Protein AF-A0A2N3G5J4-F1 (afdb_monomer)

pLDDT: mean 80.04, std 21.06, range [38.22, 98.75]

Organism: NCBI:txid2013648

Structure (mmCIF, N/CA/C/O backbone):
data_AF-A0A2N3G5J4-F1
#
_entry.id   AF-A0A2N3G5J4-F1
#
loop_
_atom_site.group_PDB
_atom_site.id
_atom_site.type_symbol
_atom_site.label_atom_id
_atom_site.la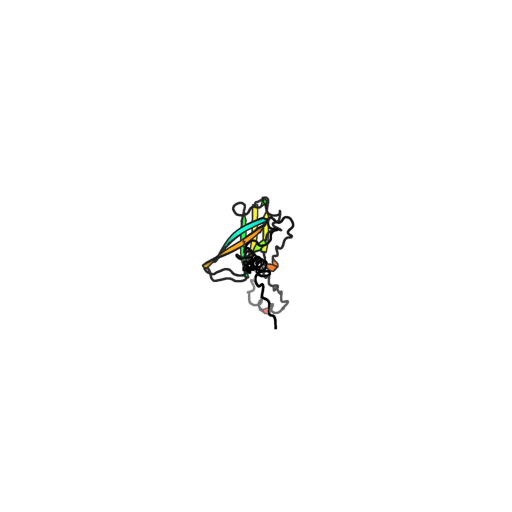bel_alt_id
_atom_site.label_comp_id
_atom_site.label_asym_id
_atom_site.label_entity_id
_atom_site.label_seq_id
_atom_site.pdbx_PDB_ins_code
_atom_site.Cartn_x
_atom_site.Cartn_y
_atom_site.Cartn_z
_atom_site.occupancy
_atom_site.B_iso_or_equiv
_atom_site.auth_seq_id
_atom_site.auth_comp_id
_atom_site.auth_asym_id
_atom_site.auth_atom_id
_atom_site.pdbx_PDB_model_num
ATOM 1 N N . MET A 1 1 ? -3.131 -102.556 -12.950 1.00 48.75 1 MET A N 1
ATOM 2 C CA . MET A 1 1 ? -2.485 -102.635 -11.622 1.00 48.75 1 MET A CA 1
ATOM 3 C C . MET A 1 1 ? -1.026 -102.236 -11.768 1.00 48.75 1 MET A C 1
ATOM 5 O O . MET A 1 1 ? -0.257 -103.066 -12.216 1.00 48.75 1 MET A O 1
ATOM 9 N N . TRP A 1 2 ? -0.678 -100.977 -11.470 1.00 38.22 2 TRP A N 1
ATOM 10 C CA . TRP A 1 2 ? 0.586 -100.568 -10.832 1.00 38.22 2 TRP A CA 1
ATOM 11 C C . TRP A 1 2 ? 0.570 -99.045 -10.615 1.00 38.22 2 TRP A C 1
ATOM 13 O O . TRP A 1 2 ? 0.597 -98.270 -11.566 1.00 38.22 2 TRP A O 1
ATOM 23 N N . THR A 1 3 ? 0.471 -98.613 -9.362 1.00 55.62 3 THR A N 1
ATOM 24 C CA . THR A 1 3 ? 0.508 -97.203 -8.952 1.00 55.62 3 THR A CA 1
ATOM 25 C C . THR A 1 3 ? 1.947 -96.849 -8.584 1.00 55.62 3 THR A C 1
ATOM 27 O O . THR A 1 3 ? 2.550 -97.556 -7.776 1.00 55.62 3 THR A O 1
ATOM 30 N N . LYS A 1 4 ? 2.500 -95.733 -9.081 1.00 52.25 4 LYS A N 1
ATOM 31 C CA . LYS A 1 4 ? 3.720 -95.162 -8.489 1.00 52.25 4 LYS A CA 1
ATOM 32 C C . LYS A 1 4 ? 3.685 -93.633 -8.390 1.00 52.25 4 LYS A C 1
ATOM 34 O O . LYS A 1 4 ? 3.999 -92.918 -9.328 1.00 52.25 4 LYS A O 1
ATOM 39 N N . ARG A 1 5 ? 3.344 -93.216 -7.166 1.00 56.41 5 ARG A N 1
ATOM 40 C CA . ARG A 1 5 ? 4.036 -92.247 -6.295 1.00 56.41 5 ARG A CA 1
ATOM 41 C C . ARG A 1 5 ? 4.199 -90.801 -6.785 1.00 56.41 5 ARG A C 1
ATOM 43 O O . ARG A 1 5 ? 5.081 -90.474 -7.568 1.00 56.41 5 ARG A O 1
ATOM 50 N N . ASN A 1 6 ? 3.420 -89.941 -6.128 1.00 48.16 6 ASN A N 1
ATOM 51 C CA . ASN A 1 6 ? 3.611 -88.503 -5.961 1.00 48.16 6 ASN A CA 1
ATOM 52 C C . ASN A 1 6 ? 5.068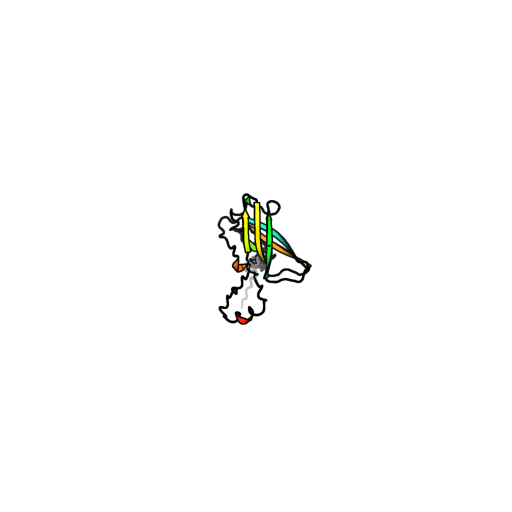 -88.128 -5.641 1.00 48.16 6 ASN A C 1
ATOM 54 O O . ASN A 1 6 ? 5.644 -88.641 -4.681 1.00 48.16 6 ASN A O 1
ATOM 58 N N . SER A 1 7 ? 5.586 -87.127 -6.354 1.00 58.19 7 SER A N 1
ATOM 59 C CA . SER A 1 7 ? 6.545 -86.172 -5.801 1.00 58.19 7 SER A CA 1
ATOM 60 C C . SER A 1 7 ? 5.887 -84.796 -5.821 1.00 58.19 7 SER A C 1
ATOM 62 O O . SER A 1 7 ? 5.998 -84.029 -6.776 1.00 58.19 7 SER A O 1
ATOM 64 N N . ALA A 1 8 ? 5.193 -84.495 -4.723 1.00 56.66 8 ALA A N 1
ATOM 65 C CA . ALA A 1 8 ? 5.101 -83.131 -4.226 1.00 56.66 8 ALA A CA 1
ATOM 66 C C . ALA A 1 8 ? 6.535 -82.588 -3.995 1.00 56.66 8 ALA A C 1
ATOM 68 O O . ALA A 1 8 ? 7.507 -83.335 -4.083 1.00 56.66 8 ALA A O 1
ATOM 69 N N . TYR A 1 9 ? 6.679 -81.299 -3.697 1.00 56.72 9 TYR A N 1
ATOM 70 C CA . TYR A 1 9 ? 7.924 -80.635 -3.253 1.00 56.72 9 TYR A CA 1
ATOM 71 C C . TYR A 1 9 ? 8.859 -80.016 -4.311 1.00 56.72 9 TYR A C 1
ATOM 73 O O . TYR A 1 9 ? 9.682 -79.191 -3.939 1.00 56.72 9 TYR A O 1
ATOM 81 N N . GLY A 1 10 ? 8.681 -80.248 -5.617 1.00 50.75 10 GLY A N 1
ATOM 82 C CA . GLY A 1 10 ? 9.467 -79.538 -6.652 1.00 50.75 10 GLY A CA 1
ATOM 83 C C . GLY A 1 10 ? 8.952 -78.141 -7.046 1.00 50.75 10 GLY A C 1
ATOM 84 O O . GLY A 1 10 ? 9.617 -77.424 -7.784 1.00 50.75 10 GLY A O 1
ATOM 85 N N . LYS A 1 11 ? 7.752 -77.749 -6.595 1.00 52.62 11 LYS A N 1
ATOM 86 C CA . LYS A 1 11 ? 7.074 -76.499 -7.008 1.00 52.62 11 LYS A CA 1
ATOM 87 C C . LYS A 1 11 ? 6.839 -75.508 -5.861 1.00 52.62 11 LYS A C 1
ATOM 89 O O . LYS A 1 11 ? 6.192 -74.488 -6.059 1.00 52.62 11 LYS A O 1
ATOM 94 N N . ALA A 1 12 ? 7.362 -75.802 -4.671 1.00 53.81 12 ALA A N 1
ATOM 95 C CA . ALA A 1 12 ? 7.065 -75.064 -3.442 1.00 53.81 12 ALA A CA 1
ATOM 96 C C . ALA A 1 12 ? 8.176 -74.094 -2.992 1.00 53.81 12 ALA A C 1
ATOM 98 O O . ALA A 1 12 ? 8.118 -73.617 -1.866 1.00 53.81 12 ALA A O 1
ATOM 99 N N . LEU A 1 13 ? 9.174 -73.788 -3.836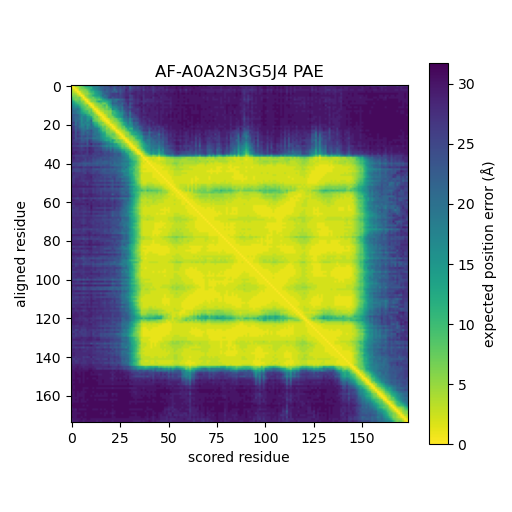 1.00 53.28 13 LEU A N 1
ATOM 100 C CA . LEU A 1 13 ? 10.311 -72.945 -3.427 1.00 53.28 13 LEU A CA 1
ATOM 101 C C . LEU A 1 13 ? 10.523 -71.645 -4.228 1.00 53.28 13 LEU A C 1
ATOM 103 O O . LEU A 1 13 ? 11.512 -70.964 -3.996 1.00 53.28 13 LEU A O 1
ATOM 107 N N . ILE A 1 14 ? 9.619 -71.267 -5.144 1.00 52.12 14 ILE A N 1
ATOM 108 C CA . ILE A 1 14 ? 9.735 -70.002 -5.917 1.00 52.12 14 ILE A CA 1
ATOM 109 C C . ILE A 1 14 ? 8.489 -69.097 -5.781 1.00 52.12 14 ILE A C 1
ATOM 111 O O . ILE A 1 14 ? 8.444 -68.002 -6.325 1.00 52.12 14 ILE A O 1
ATOM 115 N N . ILE A 1 15 ? 7.490 -69.470 -4.975 1.00 50.38 15 ILE A N 1
ATOM 116 C CA . ILE A 1 15 ? 6.294 -68.629 -4.737 1.00 50.38 15 ILE A CA 1
ATOM 117 C C . ILE A 1 15 ? 6.277 -68.124 -3.287 1.00 50.38 15 ILE A C 1
ATOM 119 O O . ILE A 1 15 ? 5.277 -68.200 -2.585 1.00 50.38 15 ILE A O 1
ATOM 123 N N . ALA A 1 16 ? 7.426 -67.642 -2.816 1.00 54.47 16 ALA A N 1
ATOM 124 C CA . ALA A 1 16 ? 7.559 -66.980 -1.515 1.00 54.47 16 ALA A CA 1
ATOM 125 C C . ALA A 1 16 ? 8.404 -65.693 -1.597 1.00 54.47 16 ALA A C 1
ATOM 127 O O . ALA A 1 16 ? 8.989 -65.270 -0.606 1.00 54.47 16 ALA A O 1
ATOM 128 N N . LEU A 1 17 ? 8.490 -65.065 -2.779 1.00 52.56 17 LEU A N 1
ATOM 129 C CA . LEU A 1 17 ? 9.233 -63.809 -2.967 1.00 52.56 17 LEU A CA 1
ATOM 130 C C . LEU A 1 17 ? 8.617 -62.898 -4.046 1.00 52.56 17 LEU A C 1
ATOM 132 O O . LEU A 1 17 ? 9.315 -62.199 -4.764 1.00 52.56 17 LEU A O 1
ATOM 136 N N . VAL A 1 18 ? 7.284 -62.889 -4.144 1.00 53.03 18 VAL A N 1
ATOM 137 C CA . VAL A 1 18 ? 6.517 -61.788 -4.770 1.00 53.03 18 VAL A CA 1
ATOM 138 C C . VAL A 1 18 ? 5.398 -61.340 -3.816 1.00 53.03 18 VAL A C 1
ATOM 140 O O . VAL A 1 18 ? 4.288 -61.007 -4.205 1.00 53.03 18 VAL A O 1
ATOM 143 N N . LEU A 1 19 ? 5.696 -61.380 -2.514 1.00 52.75 19 LEU A N 1
ATOM 144 C CA . LEU A 1 19 ? 4.937 -60.707 -1.452 1.00 52.75 19 LEU A CA 1
ATOM 145 C C . LEU A 1 19 ? 5.679 -59.447 -0.981 1.00 52.75 19 LEU A C 1
ATOM 147 O O . LEU A 1 19 ? 5.548 -59.021 0.159 1.00 52.75 19 LEU A O 1
ATOM 151 N N . SER A 1 20 ? 6.490 -58.868 -1.865 1.00 61.03 20 SER A N 1
ATOM 152 C CA . SER A 1 20 ? 7.227 -57.633 -1.643 1.00 61.03 20 SER A CA 1
ATOM 153 C C . SER A 1 20 ? 7.041 -56.769 -2.884 1.00 61.03 20 SER A C 1
ATOM 155 O O . SER A 1 20 ? 7.285 -57.252 -3.986 1.00 61.03 20 SER A O 1
ATOM 157 N N . LEU A 1 21 ? 6.597 -55.525 -2.680 1.00 55.59 21 LEU A N 1
ATOM 158 C CA . LEU A 1 21 ? 6.312 -54.481 -3.682 1.00 55.59 21 LEU A CA 1
ATOM 159 C C . LEU A 1 21 ? 4.896 -54.440 -4.284 1.00 55.59 21 LEU A C 1
ATOM 161 O O . LEU A 1 21 ? 4.747 -54.212 -5.476 1.00 55.59 21 LEU A O 1
ATOM 165 N N . CYS A 1 22 ? 3.843 -54.559 -3.473 1.00 49.06 22 CYS A N 1
ATOM 166 C CA . CYS A 1 22 ? 2.657 -53.708 -3.679 1.00 49.06 22 CYS A CA 1
ATOM 167 C C . CYS A 1 22 ? 1.768 -53.648 -2.432 1.00 49.06 22 CYS A C 1
ATOM 169 O O . CYS A 1 22 ? 0.552 -53.795 -2.490 1.00 49.06 22 CYS A O 1
ATOM 171 N N . TRP A 1 23 ? 2.370 -53.404 -1.272 1.00 49.41 23 TRP A N 1
ATOM 172 C CA . TRP A 1 23 ? 1.677 -52.604 -0.268 1.00 49.41 23 TRP A CA 1
ATOM 173 C C . TRP A 1 23 ? 2.077 -51.181 -0.613 1.00 49.41 23 TRP A C 1
ATOM 175 O O . TRP A 1 23 ? 2.929 -50.573 0.028 1.00 49.41 23 TRP A O 1
ATOM 185 N N . ILE A 1 24 ? 1.539 -50.688 -1.730 1.00 57.97 24 ILE A N 1
ATOM 186 C CA . ILE A 1 24 ? 1.412 -49.253 -1.899 1.00 57.97 24 ILE A CA 1
ATOM 187 C C . ILE A 1 24 ? 0.460 -48.881 -0.776 1.00 57.97 24 ILE A C 1
ATOM 189 O O . ILE A 1 24 ? -0.759 -48.984 -0.897 1.00 57.97 24 ILE A O 1
ATOM 193 N N . THR A 1 25 ? 1.037 -48.550 0.375 1.00 55.88 25 THR A N 1
ATOM 194 C CA . THR A 1 25 ? 0.402 -47.618 1.274 1.00 55.88 25 THR A CA 1
ATOM 195 C C . THR A 1 25 ? 0.021 -46.466 0.365 1.00 55.88 25 THR A C 1
ATOM 197 O O . THR A 1 25 ? 0.875 -45.794 -0.216 1.00 55.88 25 THR A O 1
ATOM 200 N N . ILE A 1 26 ? -1.279 -46.308 0.134 1.00 63.69 26 ILE A N 1
ATOM 201 C CA . ILE A 1 26 ? -1.798 -45.029 -0.307 1.00 63.69 26 ILE A CA 1
ATOM 202 C C . ILE A 1 26 ? -1.405 -44.117 0.845 1.00 63.69 26 ILE A C 1
ATOM 204 O O . ILE A 1 26 ? -2.073 -44.067 1.876 1.00 63.69 26 ILE A O 1
ATOM 208 N N . LEU A 1 27 ? -0.227 -43.502 0.719 1.00 59.78 27 LEU A N 1
ATOM 209 C CA . LEU A 1 27 ? 0.089 -42.304 1.456 1.00 59.78 27 LEU A CA 1
ATOM 210 C C . LEU A 1 27 ? -1.138 -41.430 1.223 1.00 59.78 27 LEU A C 1
ATOM 212 O O . LEU A 1 27 ? -1.475 -41.208 0.051 1.00 59.78 27 LEU A O 1
ATOM 216 N N . PRO A 1 28 ? -1.848 -40.974 2.270 1.00 61.38 28 PRO A N 1
ATOM 217 C CA . PRO A 1 28 ? -2.671 -39.809 2.061 1.00 61.38 28 PRO A CA 1
ATOM 218 C C . PRO A 1 28 ? -1.698 -38.808 1.452 1.00 61.38 28 PRO A C 1
ATOM 220 O O . PRO A 1 28 ? -0.661 -38.508 2.051 1.00 61.38 28 PRO A O 1
ATOM 223 N N . LEU A 1 29 ? -1.952 -38.423 0.197 1.00 62.16 29 LEU A N 1
ATOM 224 C CA . LEU A 1 29 ? -1.370 -37.219 -0.359 1.00 62.16 29 LEU A CA 1
ATOM 225 C C . LEU A 1 29 ? -1.679 -36.197 0.718 1.00 62.16 29 LEU A C 1
ATOM 227 O O . LEU A 1 29 ? -2.848 -35.867 0.916 1.00 62.16 29 LEU A O 1
ATOM 231 N N . GLY A 1 30 ? -0.664 -35.844 1.513 1.00 59.31 30 GLY A N 1
ATOM 232 C CA . GLY A 1 30 ? -0.808 -34.785 2.484 1.00 59.31 30 GLY A CA 1
ATOM 233 C C . GLY A 1 30 ? -1.434 -33.656 1.701 1.00 59.31 30 GLY A C 1
ATOM 234 O O . GLY A 1 30 ? -0.984 -33.376 0.584 1.00 59.31 30 GLY A O 1
ATOM 235 N N . GLU A 1 31 ? -2.535 -33.116 2.212 1.00 61.19 31 GLU A N 1
ATOM 236 C CA . GLU A 1 31 ? -3.097 -31.910 1.641 1.00 61.19 31 GLU A CA 1
ATOM 237 C C . GLU A 1 31 ? -1.906 -30.975 1.478 1.00 61.19 31 GLU A C 1
ATOM 239 O O . GLU A 1 31 ? -1.223 -30.652 2.457 1.00 61.19 31 GLU A O 1
ATOM 244 N N . VAL A 1 32 ? -1.560 -30.650 0.230 1.00 50.88 32 VAL A N 1
ATOM 245 C CA . VAL A 1 32 ? -0.627 -29.565 -0.008 1.00 50.88 32 VAL A CA 1
ATOM 246 C C . VAL A 1 32 ? -1.423 -28.377 0.478 1.00 50.88 32 VAL A C 1
ATOM 248 O O . VAL A 1 32 ? -2.247 -27.836 -0.255 1.00 50.88 32 VAL A O 1
ATOM 251 N N . SER A 1 33 ? -1.270 -28.060 1.763 1.00 56.97 33 SER A N 1
ATOM 252 C CA . SER A 1 33 ? -1.698 -26.798 2.313 1.00 56.97 33 SER A CA 1
ATOM 253 C C . SER A 1 33 ? -0.939 -25.796 1.469 1.00 56.97 33 SER A C 1
ATOM 255 O O . SER A 1 33 ? 0.273 -25.625 1.624 1.00 56.97 33 SER A O 1
ATOM 257 N N . ALA A 1 34 ? -1.623 -25.261 0.454 1.00 55.41 34 ALA A N 1
ATOM 258 C CA . ALA A 1 34 ? -1.170 -24.083 -0.242 1.00 55.41 34 ALA A CA 1
ATOM 259 C C . ALA A 1 34 ? -0.843 -23.122 0.887 1.00 55.41 34 ALA A C 1
ATOM 261 O O . ALA A 1 34 ? -1.728 -22.838 1.696 1.00 55.41 34 ALA A O 1
ATOM 262 N N . ALA A 1 35 ? 0.432 -22.754 1.027 1.00 53.03 35 ALA A N 1
ATOM 263 C CA . ALA A 1 35 ? 0.831 -21.860 2.096 1.00 53.03 35 ALA A CA 1
ATOM 264 C C . ALA A 1 35 ? -0.175 -20.696 2.092 1.00 53.03 35 ALA A C 1
ATOM 266 O O . ALA A 1 35 ? -0.334 -20.072 1.036 1.00 53.03 35 ALA A O 1
ATOM 267 N N . PRO A 1 36 ? -0.906 -20.423 3.191 1.00 66.50 36 PRO A N 1
ATOM 268 C CA . PRO A 1 36 ? -1.616 -19.163 3.304 1.00 66.50 36 PRO A CA 1
ATOM 269 C C . PRO A 1 36 ? -0.492 -18.153 3.469 1.00 66.50 36 PRO A C 1
ATOM 271 O O . PRO A 1 36 ? 0.110 -18.038 4.534 1.00 66.50 36 PRO A O 1
ATOM 274 N N . GLY A 1 37 ? -0.005 -17.659 2.347 1.00 75.56 37 GLY A N 1
ATOM 275 C CA . GLY A 1 37 ? 1.420 -17.429 2.310 1.00 75.56 37 GLY A CA 1
ATOM 276 C C . GLY A 1 37 ? 1.807 -16.807 1.011 1.00 75.56 37 GLY A C 1
ATOM 277 O O . GLY A 1 37 ? 2.437 -17.472 0.198 1.00 75.56 37 GLY A O 1
ATOM 278 N N . TRP A 1 38 ? 1.491 -15.523 0.886 1.00 89.06 38 TRP A N 1
ATOM 279 C CA . TRP A 1 38 ? 1.980 -14.610 -0.138 1.00 89.06 38 TRP A CA 1
ATOM 280 C C . TRP A 1 38 ? 1.076 -14.427 -1.361 1.00 89.06 38 TRP A C 1
ATOM 282 O O . TRP A 1 38 ? 0.804 -15.355 -2.115 1.00 89.06 38 TRP A O 1
ATOM 292 N N . TYR A 1 39 ? 0.713 -13.167 -1.620 1.00 92.31 39 TYR A N 1
ATOM 293 C CA . TYR A 1 39 ? -0.139 -12.761 -2.742 1.00 92.31 39 TYR A CA 1
ATOM 294 C C . TYR A 1 39 ? 0.372 -13.254 -4.102 1.00 92.31 39 TYR A C 1
ATOM 296 O O . TYR A 1 39 ? -0.383 -13.802 -4.904 1.00 92.31 39 TYR A O 1
ATOM 304 N N . ASN A 1 40 ? 1.653 -13.011 -4.395 1.00 93.50 40 ASN A N 1
ATOM 305 C CA . ASN A 1 40 ? 2.250 -13.347 -5.682 1.00 93.50 40 ASN A CA 1
ATOM 306 C C . ASN A 1 40 ? 3.787 -13.310 -5.621 1.00 93.50 40 ASN A C 1
ATOM 308 O O . ASN A 1 40 ? 4.362 -12.353 -5.102 1.00 93.50 40 ASN A O 1
ATOM 312 N N . ALA A 1 41 ? 4.457 -14.313 -6.196 1.00 94.06 41 ALA A N 1
ATOM 313 C CA . ALA A 1 41 ? 5.914 -14.476 -6.125 1.00 94.06 41 ALA A CA 1
ATOM 314 C C . ALA A 1 41 ? 6.737 -13.327 -6.749 1.00 94.06 41 ALA A C 1
ATOM 316 O O . ALA A 1 41 ? 7.907 -13.163 -6.409 1.00 94.06 41 ALA A O 1
ATOM 317 N N . TYR A 1 42 ? 6.157 -12.518 -7.643 1.00 95.88 42 TYR A N 1
ATOM 318 C CA . TYR A 1 42 ? 6.842 -11.352 -8.215 1.00 95.88 42 TYR A CA 1
ATOM 319 C C . TYR A 1 42 ? 6.963 -10.181 -7.232 1.00 95.88 42 TYR A C 1
ATOM 321 O O . TYR A 1 42 ? 7.811 -9.308 -7.414 1.00 95.88 42 TYR A O 1
ATOM 329 N N . TRP A 1 43 ? 6.134 -10.148 -6.187 1.00 97.50 43 TRP A N 1
ATOM 330 C CA . TRP A 1 43 ? 6.279 -9.201 -5.090 1.00 97.50 43 TRP A CA 1
ATOM 331 C C . TRP A 1 43 ? 7.273 -9.754 -4.085 1.00 97.50 43 TRP A C 1
ATOM 333 O O . TRP A 1 43 ? 7.099 -10.857 -3.587 1.00 97.50 43 TRP A O 1
ATOM 343 N N . ARG A 1 44 ? 8.333 -9.001 -3.798 1.00 97.44 44 ARG A N 1
ATOM 344 C CA . ARG A 1 44 ? 9.474 -9.489 -3.006 1.00 97.44 44 ARG A CA 1
ATOM 345 C C . ARG A 1 44 ? 9.374 -9.131 -1.531 1.00 97.44 44 ARG A C 1
ATOM 347 O O . ARG A 1 44 ? 10.066 -9.723 -0.708 1.00 97.44 44 ARG A O 1
ATOM 354 N N . TYR A 1 45 ? 8.526 -8.162 -1.205 1.00 97.88 45 TYR A N 1
ATOM 355 C CA . TYR A 1 45 ? 8.365 -7.646 0.141 1.00 97.88 45 TYR A CA 1
ATOM 356 C C . TYR A 1 45 ? 6.889 -7.478 0.472 1.00 97.88 45 TYR A C 1
ATOM 358 O O . TYR A 1 45 ? 6.068 -7.175 -0.396 1.00 97.88 45 TYR A O 1
ATOM 366 N N . ARG A 1 46 ? 6.575 -7.632 1.758 1.00 97.00 46 ARG A N 1
ATOM 367 C CA . ARG A 1 46 ? 5.276 -7.288 2.317 1.00 97.00 46 ARG A CA 1
ATOM 368 C C . ARG A 1 46 ? 5.436 -6.648 3.680 1.00 97.00 46 ARG A C 1
ATOM 370 O O . ARG A 1 46 ? 6.425 -6.889 4.373 1.00 97.00 46 ARG A O 1
ATOM 377 N N . ARG A 1 47 ? 4.419 -5.910 4.097 1.00 96.62 47 ARG A N 1
ATOM 378 C CA . ARG A 1 47 ? 4.319 -5.370 5.446 1.00 96.62 47 ARG A CA 1
ATOM 379 C C . ARG A 1 47 ? 2.884 -5.432 5.941 1.00 96.62 47 ARG A C 1
ATOM 381 O O . ARG A 1 47 ? 1.970 -5.117 5.185 1.00 96.62 47 ARG A O 1
ATOM 388 N N . ALA A 1 48 ? 2.706 -5.832 7.197 1.00 97.12 48 ALA A N 1
ATOM 389 C CA . ALA A 1 48 ? 1.416 -5.761 7.870 1.00 97.12 48 ALA A CA 1
ATOM 390 C C . ALA A 1 48 ? 1.074 -4.303 8.209 1.00 97.12 48 ALA A C 1
ATOM 392 O O . ALA A 1 48 ? 1.935 -3.542 8.654 1.00 97.12 48 ALA A O 1
ATOM 393 N N . ILE A 1 49 ? -0.186 -3.934 8.020 1.00 97.31 49 ILE A N 1
ATOM 394 C CA . ILE A 1 49 ? -0.770 -2.664 8.441 1.00 97.31 49 ILE A CA 1
ATOM 395 C C . ILE A 1 49 ? -1.955 -3.012 9.333 1.00 97.31 49 ILE A C 1
ATOM 397 O O . ILE A 1 49 ? -2.827 -3.788 8.938 1.00 97.31 49 ILE A O 1
ATOM 401 N N . ILE A 1 50 ? -1.956 -2.454 10.538 1.00 96.25 50 ILE A N 1
ATOM 402 C CA . ILE A 1 50 ? -3.001 -2.671 11.532 1.00 96.25 50 ILE A CA 1
ATOM 403 C C . ILE A 1 50 ? -3.981 -1.506 11.454 1.00 96.25 50 ILE A C 1
ATOM 405 O O . ILE A 1 50 ? -3.583 -0.348 11.577 1.00 96.25 50 ILE A O 1
ATOM 409 N N . LEU A 1 51 ? -5.247 -1.821 11.201 1.00 94.50 51 LEU A N 1
ATOM 410 C CA . LEU A 1 51 ? -6.335 -0.858 11.111 1.00 94.50 51 LEU A CA 1
ATOM 411 C C . LEU A 1 51 ? -7.241 -1.018 12.327 1.00 94.50 51 LEU A C 1
ATOM 413 O O . LEU A 1 51 ? -7.912 -2.038 12.460 1.00 94.50 51 LEU A O 1
ATOM 417 N N . SER A 1 52 ? -7.290 -0.009 13.187 1.00 92.25 52 SER A N 1
ATOM 418 C CA . SER A 1 52 ? -8.162 -0.021 14.361 1.00 92.25 52 SER A CA 1
ATOM 419 C C . SER A 1 52 ? -9.501 0.645 14.053 1.00 92.25 52 SER A C 1
ATOM 421 O O . SER A 1 52 ? -9.552 1.709 13.433 1.00 92.2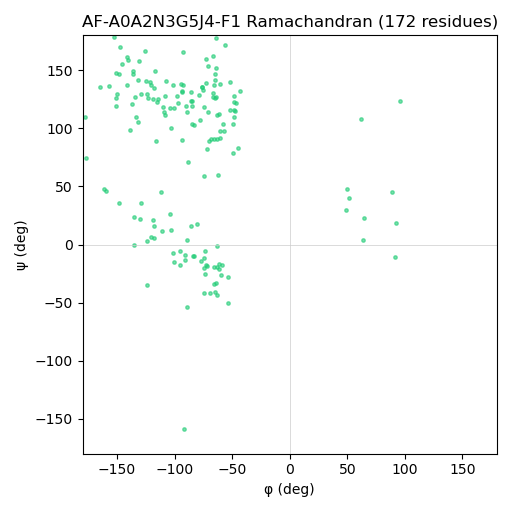5 52 SER A O 1
ATOM 423 N N . ASN A 1 53 ? -10.591 0.041 14.523 1.00 91.06 53 ASN A N 1
ATOM 424 C CA . ASN A 1 53 ? -11.934 0.611 14.464 1.00 91.06 53 ASN A CA 1
ATOM 425 C C . ASN A 1 53 ? -12.603 0.456 15.833 1.00 91.06 53 ASN A C 1
ATOM 427 O O . ASN A 1 53 ? -12.943 -0.651 16.238 1.00 91.06 53 ASN A O 1
ATOM 431 N N . SER A 1 54 ? -12.789 1.560 16.556 1.00 89.31 54 SER A N 1
ATOM 432 C CA . SER A 1 54 ? -13.441 1.563 17.873 1.00 89.31 54 SER A CA 1
ATOM 433 C C . SER A 1 54 ? -14.972 1.606 17.797 1.00 89.31 54 SER A C 1
ATOM 435 O O . SER A 1 54 ? -15.630 1.420 18.819 1.00 89.31 54 SER A O 1
ATOM 437 N N . GLY A 1 55 ? -15.538 1.843 16.610 1.00 89.38 55 GLY A N 1
ATOM 438 C CA . GLY A 1 55 ? -16.977 1.926 16.380 1.0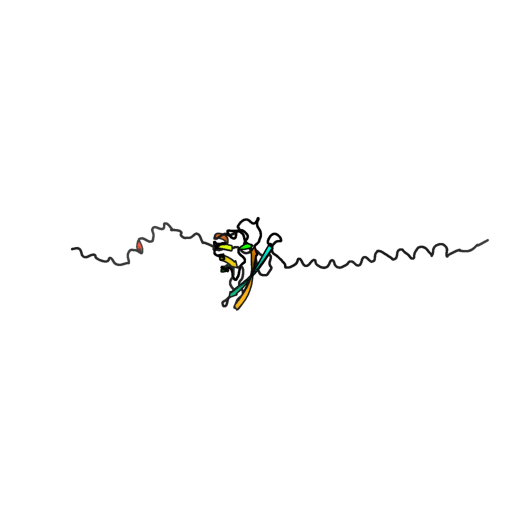0 89.38 55 GLY A CA 1
ATOM 439 C C . GLY A 1 55 ? -17.618 0.595 15.980 1.00 89.38 55 GLY A C 1
ATOM 440 O O . GLY A 1 55 ? -17.084 -0.490 16.215 1.00 89.38 55 GLY A O 1
ATOM 441 N N . ALA A 1 56 ? -18.791 0.695 15.350 1.00 91.31 56 ALA A N 1
ATOM 442 C CA . ALA A 1 56 ? -19.482 -0.444 14.754 1.00 91.31 56 ALA A CA 1
ATOM 443 C C . ALA A 1 56 ? -18.698 -1.014 13.561 1.00 91.31 56 ALA A C 1
ATOM 445 O O . ALA A 1 56 ? -17.841 -0.345 12.985 1.00 91.31 56 ALA A O 1
ATOM 446 N N . ALA A 1 57 ? -19.011 -2.249 13.172 1.00 92.50 57 ALA A N 1
ATOM 447 C CA . ALA A 1 57 ? -18.403 -2.868 12.001 1.00 92.50 57 ALA A CA 1
ATOM 448 C C . ALA A 1 57 ? -18.728 -2.054 10.738 1.00 92.50 57 ALA A C 1
ATOM 450 O O . ALA A 1 57 ? -19.863 -1.610 10.555 1.00 92.50 57 ALA A O 1
ATOM 451 N N . LEU A 1 58 ? -17.736 -1.881 9.866 1.00 93.19 58 LEU A N 1
ATOM 452 C CA . LEU A 1 58 ? -17.872 -1.130 8.618 1.00 93.19 58 LEU A CA 1
ATOM 453 C C . LEU A 1 58 ? -17.633 -2.048 7.422 1.00 93.19 58 LEU A C 1
ATOM 455 O O . LEU A 1 58 ? -16.838 -2.988 7.485 1.00 93.19 58 LEU A O 1
ATOM 459 N N . SER A 1 59 ? -18.300 -1.752 6.311 1.00 94.69 59 SER A N 1
ATOM 460 C CA . SER A 1 59 ? -18.162 -2.479 5.049 1.00 94.69 59 SER A CA 1
ATOM 461 C C . SER A 1 59 ? -17.806 -1.530 3.914 1.00 94.69 59 SER A C 1
ATOM 463 O O . SER A 1 59 ? -18.388 -0.450 3.827 1.00 94.69 59 SER A O 1
ATOM 465 N N . ASN A 1 60 ? -16.915 -1.956 3.014 1.00 93.81 60 ASN A N 1
ATOM 466 C CA . ASN A 1 60 ? -16.472 -1.178 1.847 1.00 93.81 60 ASN A CA 1
ATOM 467 C C . ASN A 1 60 ? -15.995 0.245 2.190 1.00 93.81 60 ASN A C 1
ATOM 469 O O . ASN A 1 60 ? -16.282 1.194 1.461 1.00 93.81 60 ASN A O 1
ATOM 473 N N . TYR A 1 61 ? -15.271 0.375 3.299 1.00 94.38 61 TYR A N 1
ATOM 474 C CA . TYR A 1 61 ? -14.879 1.657 3.875 1.00 94.38 61 TYR A CA 1
ATOM 475 C C . TYR A 1 61 ? -13.490 2.091 3.399 1.00 94.38 61 TYR A C 1
ATOM 477 O O . TYR A 1 61 ? -12.572 1.272 3.312 1.00 94.38 61 TYR A O 1
ATOM 485 N N . GLN A 1 62 ? -13.323 3.376 3.084 1.00 95.56 62 GLN A N 1
ATOM 486 C CA . GLN A 1 62 ? -12.053 3.940 2.631 1.00 95.56 62 GLN A CA 1
ATOM 487 C C . GLN A 1 62 ? -11.185 4.314 3.833 1.00 95.56 62 GLN A C 1
ATOM 489 O O . GLN A 1 62 ? -11.544 5.172 4.635 1.00 95.56 62 GLN A O 1
ATOM 494 N N . MET A 1 63 ? -10.014 3.691 3.935 1.00 96.56 63 MET A N 1
ATOM 495 C CA . MET A 1 63 ? -9.029 3.963 4.978 1.00 96.56 63 MET A CA 1
ATOM 496 C C . MET A 1 63 ? -7.833 4.697 4.386 1.00 96.56 63 MET A C 1
ATOM 498 O O . MET A 1 63 ? -7.231 4.229 3.417 1.00 96.56 63 MET A O 1
ATOM 502 N N . LYS A 1 64 ? -7.470 5.832 4.987 1.00 97.69 64 LYS A N 1
ATOM 503 C CA . LYS A 1 64 ? -6.228 6.540 4.673 1.00 97.69 64 LYS A CA 1
ATOM 504 C C . LYS A 1 64 ? -5.058 5.856 5.377 1.00 97.69 64 LYS A C 1
ATOM 506 O O . LYS A 1 64 ? -5.091 5.638 6.584 1.00 97.69 64 LYS A O 1
ATOM 511 N N . ILE A 1 65 ? -4.022 5.542 4.612 1.00 98.31 65 ILE A N 1
ATOM 512 C CA . ILE A 1 65 ? -2.784 4.918 5.069 1.00 98.31 65 ILE A CA 1
ATOM 513 C C . ILE A 1 65 ? -1.636 5.876 4.772 1.00 98.31 65 ILE A C 1
ATOM 515 O O . ILE A 1 65 ? -1.431 6.287 3.627 1.00 98.31 65 ILE A O 1
ATOM 519 N N . GLU A 1 66 ? -0.872 6.206 5.808 1.00 98.38 66 GLU A N 1
ATOM 520 C CA . GLU A 1 66 ? 0.314 7.051 5.700 1.00 98.38 66 GLU A CA 1
ATOM 521 C C . GLU A 1 66 ? 1.575 6.192 5.794 1.00 98.38 66 GLU A C 1
ATOM 523 O O . GLU A 1 66 ? 1.841 5.532 6.804 1.00 98.38 66 GLU A O 1
ATOM 528 N N . LEU A 1 67 ? 2.353 6.194 4.714 1.00 98.44 67 LEU A N 1
ATOM 529 C CA . LEU A 1 67 ? 3.635 5.511 4.640 1.00 98.44 67 LEU A CA 1
ATOM 530 C C . LEU A 1 67 ? 4.765 6.525 4.811 1.00 98.44 67 LEU A C 1
ATOM 532 O O . LEU A 1 67 ? 4.729 7.608 4.228 1.00 98.44 67 LEU A O 1
ATOM 536 N N . ASN A 1 68 ? 5.776 6.170 5.597 1.00 98.50 68 ASN A N 1
ATOM 537 C CA . ASN A 1 68 ? 6.972 6.970 5.832 1.00 98.50 68 ASN A CA 1
ATOM 538 C C . ASN A 1 68 ? 8.207 6.081 6.052 1.00 98.50 68 ASN A C 1
ATOM 540 O O . ASN A 1 68 ? 8.074 4.870 6.216 1.00 98.50 68 ASN A O 1
ATOM 544 N N . ALA A 1 69 ? 9.408 6.662 6.074 1.00 97.69 69 ALA A N 1
ATOM 545 C CA . ALA A 1 69 ? 10.666 5.918 6.231 1.00 97.69 69 ALA A CA 1
ATOM 546 C C . ALA A 1 69 ? 10.717 4.987 7.465 1.00 97.69 69 ALA A C 1
ATOM 548 O O . ALA A 1 69 ? 11.406 3.970 7.445 1.00 97.69 69 ALA A O 1
ATOM 549 N N . GLY A 1 70 ? 9.983 5.302 8.540 1.00 97.75 70 GLY A N 1
ATOM 550 C CA . GLY A 1 70 ? 9.911 4.453 9.735 1.00 97.75 70 GLY A CA 1
ATOM 551 C C . GLY A 1 70 ? 9.011 3.228 9.564 1.00 97.75 70 GLY A C 1
ATOM 552 O O . GLY A 1 70 ? 9.035 2.310 10.385 1.00 97.75 70 GLY A O 1
ATOM 553 N N . ASN A 1 71 ? 8.189 3.209 8.515 1.00 96.88 71 ASN A N 1
ATOM 554 C CA . ASN A 1 71 ? 7.132 2.230 8.341 1.00 96.88 71 ASN A CA 1
ATOM 555 C C . ASN A 1 71 ? 7.054 1.647 6.909 1.00 96.88 71 ASN A C 1
ATOM 557 O O . ASN A 1 71 ? 6.229 0.787 6.624 1.00 96.88 71 ASN A O 1
ATOM 561 N N . PHE A 1 72 ? 7.901 2.069 5.985 1.00 98.38 72 PHE A N 1
ATOM 562 C CA . PHE A 1 72 ? 7.901 1.560 4.623 1.00 98.38 72 PHE A CA 1
ATOM 563 C C . PHE A 1 72 ? 9.271 1.780 3.991 1.00 98.38 72 PHE A C 1
ATOM 565 O O . PHE A 1 72 ? 9.869 2.843 4.135 1.00 98.38 72 PHE A O 1
ATOM 572 N N . ASP A 1 73 ? 9.770 0.767 3.286 1.00 98.06 73 ASP A N 1
ATOM 573 C CA . ASP A 1 73 ? 11.071 0.839 2.625 1.00 98.06 73 ASP A CA 1
ATOM 574 C C . ASP A 1 73 ? 10.902 1.296 1.172 1.00 98.06 73 ASP A C 1
ATOM 576 O O . ASP A 1 73 ? 10.730 0.492 0.252 1.00 98.06 73 ASP A O 1
ATOM 580 N N . PHE A 1 74 ? 10.958 2.613 0.977 1.00 98.31 74 PHE A N 1
ATOM 581 C CA . PHE A 1 74 ? 10.813 3.261 -0.328 1.00 98.31 74 PHE A CA 1
ATOM 582 C C . PHE A 1 74 ? 11.917 2.882 -1.323 1.00 98.31 74 PHE A C 1
ATOM 584 O O . PHE A 1 74 ? 11.708 3.024 -2.524 1.00 98.31 74 PHE A O 1
ATOM 591 N N . SER A 1 75 ? 13.067 2.371 -0.863 1.00 98.00 75 SER A N 1
ATOM 592 C CA . SER A 1 75 ? 14.159 1.939 -1.752 1.00 98.00 75 SER A CA 1
ATOM 593 C C . SER A 1 75 ? 13.840 0.649 -2.513 1.00 98.00 75 SER A C 1
ATOM 595 O O . SER A 1 75 ? 14.468 0.341 -3.525 1.00 98.00 75 SER A O 1
ATOM 597 N N . LYS A 1 76 ? 12.853 -0.108 -2.024 1.00 98.12 76 LYS A N 1
ATOM 598 C CA . LYS A 1 76 ? 12.422 -1.394 -2.580 1.00 98.12 76 LYS A CA 1
ATOM 599 C C . LYS A 1 76 ? 11.163 -1.292 -3.430 1.00 98.12 76 LYS A C 1
ATOM 601 O O . LYS A 1 76 ? 10.846 -2.249 -4.127 1.00 98.12 76 LYS A O 1
ATOM 606 N N . ALA A 1 77 ? 10.432 -0.188 -3.344 1.00 98.00 77 ALA A N 1
ATOM 607 C CA . ALA A 1 77 ? 9.255 0.070 -4.163 1.00 98.00 77 ALA A CA 1
ATOM 608 C C . ALA A 1 77 ? 9.637 0.856 -5.422 1.00 98.00 77 ALA A C 1
ATOM 610 O O . ALA A 1 77 ? 10.730 1.413 -5.524 1.00 98.00 77 ALA A O 1
ATOM 611 N N . ARG A 1 78 ? 8.741 0.907 -6.406 1.00 97.75 78 ARG A N 1
ATOM 612 C CA . ARG A 1 78 ? 8.967 1.707 -7.613 1.00 97.75 78 ARG A CA 1
ATOM 613 C C . ARG A 1 78 ? 8.831 3.210 -7.329 1.00 97.75 78 ARG A C 1
ATOM 615 O O . ARG A 1 78 ? 8.162 3.630 -6.385 1.00 97.75 78 ARG A O 1
ATOM 622 N N . THR A 1 79 ? 9.406 4.028 -8.214 1.00 95.69 79 THR A N 1
ATOM 623 C CA . THR A 1 79 ? 9.540 5.494 -8.073 1.00 95.69 79 THR A CA 1
ATOM 624 C C . THR A 1 79 ? 8.244 6.277 -7.928 1.00 95.69 79 THR A C 1
ATOM 626 O O . THR A 1 79 ? 8.278 7.407 -7.444 1.00 95.69 79 THR A O 1
ATOM 629 N N . SER A 1 80 ? 7.103 5.691 -8.284 1.00 95.88 80 SER A N 1
ATOM 630 C CA . SER A 1 80 ? 5.780 6.288 -8.063 1.00 95.88 80 SER A CA 1
ATOM 631 C C . SER A 1 80 ? 4.810 5.309 -7.393 1.00 95.88 80 SER A C 1
ATOM 633 O O . SER A 1 80 ? 3.601 5.442 -7.556 1.00 95.88 80 SER A O 1
ATOM 635 N N . GLY A 1 81 ? 5.326 4.283 -6.706 1.00 97.12 81 GLY A N 1
ATOM 636 C CA . GLY A 1 81 ? 4.513 3.270 -6.030 1.00 97.12 81 GLY A CA 1
ATOM 637 C C . GLY A 1 81 ? 3.664 2.407 -6.973 1.00 97.12 81 GLY A C 1
ATOM 638 O O . GLY A 1 81 ? 2.656 1.847 -6.552 1.00 97.12 81 GLY A O 1
ATOM 639 N N . GLN A 1 82 ? 4.031 2.280 -8.256 1.00 98.38 82 GLN A N 1
ATOM 640 C CA . GLN A 1 82 ? 3.240 1.526 -9.245 1.00 98.38 82 GLN A CA 1
ATOM 641 C C . GLN A 1 82 ? 3.055 0.046 -8.859 1.00 98.38 82 GLN A C 1
ATOM 643 O O . GLN A 1 82 ? 2.090 -0.614 -9.249 1.00 98.38 82 GLN A O 1
ATOM 648 N N . ASP A 1 83 ? 3.993 -0.486 -8.087 1.00 98.50 83 ASP A N 1
ATOM 649 C CA . ASP A 1 83 ? 4.001 -1.861 -7.627 1.00 98.50 83 ASP A CA 1
ATOM 650 C C . ASP A 1 83 ? 3.275 -2.072 -6.297 1.00 98.50 83 ASP A C 1
ATOM 652 O O . ASP A 1 83 ? 3.255 -3.197 -5.817 1.00 98.50 83 ASP A O 1
ATOM 656 N N . LEU A 1 84 ? 2.640 -1.063 -5.698 1.00 98.62 84 LEU A N 1
ATOM 657 C CA . LEU A 1 84 ? 1.893 -1.271 -4.457 1.00 98.62 84 LEU A CA 1
ATOM 658 C C . LEU A 1 84 ? 0.668 -2.167 -4.691 1.00 98.62 84 LEU A C 1
ATOM 660 O O . LEU A 1 84 ? -0.134 -1.941 -5.602 1.00 98.62 84 LEU A O 1
ATOM 664 N N . ARG A 1 85 ? 0.507 -3.200 -3.860 1.00 98.44 85 ARG A N 1
ATOM 665 C CA . ARG A 1 85 ? -0.702 -4.037 -3.796 1.00 98.44 85 ARG A CA 1
ATOM 666 C C . ARG A 1 85 ? -1.147 -4.198 -2.358 1.00 98.44 85 ARG A C 1
ATOM 668 O O . ARG A 1 85 ? -0.314 -4.355 -1.476 1.00 98.44 85 ARG A O 1
ATOM 675 N N . PHE A 1 86 ? -2.454 -4.188 -2.134 1.00 98.44 86 PHE A N 1
ATOM 676 C CA . PHE A 1 86 ? -3.034 -4.349 -0.807 1.00 98.44 86 PHE A CA 1
ATOM 677 C C . PHE A 1 86 ? -3.881 -5.610 -0.774 1.00 98.44 86 PHE A C 1
ATOM 679 O O . PHE A 1 86 ? -4.660 -5.842 -1.696 1.00 98.44 86 PHE A O 1
ATOM 686 N N . THR A 1 87 ? -3.734 -6.407 0.280 1.00 97.88 87 THR A N 1
ATOM 687 C CA . THR A 1 87 ? -4.536 -7.621 0.491 1.00 97.88 87 THR A CA 1
ATOM 688 C C . THR A 1 87 ? -5.108 -7.678 1.897 1.00 97.88 87 THR A C 1
ATOM 690 O O . THR A 1 87 ? -4.585 -7.025 2.805 1.00 97.88 87 THR A O 1
ATOM 693 N N . LYS A 1 88 ? -6.181 -8.452 2.077 1.00 96.12 88 LYS A N 1
ATOM 694 C CA . LYS A 1 88 ? -6.690 -8.817 3.405 1.00 96.12 88 LYS A CA 1
ATOM 695 C C . LYS A 1 88 ? -5.670 -9.670 4.175 1.00 96.12 88 LYS A C 1
ATOM 697 O O . LYS A 1 88 ? -4.618 -10.040 3.657 1.00 96.12 88 LYS A O 1
ATOM 702 N N . SER A 1 89 ? -6.011 -10.025 5.411 1.00 94.81 89 SER A N 1
ATOM 703 C CA . SER A 1 89 ? -5.241 -10.960 6.240 1.00 94.81 89 SER A CA 1
ATOM 704 C C . SER A 1 89 ? -5.112 -12.370 5.650 1.00 94.81 89 SER A C 1
ATOM 706 O O . SER A 1 89 ? -4.237 -13.109 6.080 1.00 94.81 89 SER A O 1
ATOM 708 N N . ASP A 1 90 ? -5.943 -12.731 4.666 1.00 93.00 90 ASP A N 1
ATOM 709 C CA . ASP A 1 90 ? -5.819 -13.980 3.901 1.00 93.00 90 ASP A CA 1
ATOM 710 C C . ASP A 1 90 ? -4.656 -13.970 2.894 1.00 93.00 90 ASP A C 1
ATOM 712 O O . ASP A 1 90 ? -4.381 -14.989 2.268 1.00 93.00 90 ASP A O 1
ATOM 716 N N . GLU A 1 91 ? -3.979 -12.826 2.739 1.00 93.81 91 GLU A N 1
ATOM 717 C CA . GLU A 1 91 ? -2.810 -12.622 1.886 1.00 93.81 91 GLU A CA 1
ATOM 718 C C . GLU A 1 91 ? -3.053 -12.800 0.381 1.00 93.81 91 GLU A C 1
ATOM 720 O O . GLU A 1 91 ? -2.112 -12.669 -0.400 1.00 93.81 91 GLU A O 1
ATOM 725 N N . VAL A 1 92 ? -4.295 -13.042 -0.041 1.00 92.12 92 VAL A N 1
ATOM 726 C CA . VAL A 1 92 ? -4.661 -13.347 -1.434 1.00 92.12 92 VAL A CA 1
ATOM 727 C C . VAL A 1 92 ? -5.718 -12.392 -1.977 1.00 92.12 92 VAL A C 1
ATOM 729 O O . VAL A 1 92 ? -5.667 -12.010 -3.147 1.00 92.12 92 VAL A O 1
ATOM 732 N N . THR A 1 93 ? -6.657 -11.949 -1.139 1.00 94.69 93 THR A N 1
ATOM 733 C CA . THR A 1 93 ? -7.769 -11.102 -1.568 1.00 94.69 93 THR A CA 1
ATOM 734 C C . THR A 1 93 ? -7.299 -9.667 -1.738 1.00 94.69 93 THR A C 1
ATOM 736 O O . THR A 1 93 ? -7.083 -8.958 -0.754 1.00 94.69 93 THR A O 1
ATOM 739 N N . LEU A 1 94 ? -7.187 -9.226 -2.991 1.00 97.12 94 LEU A N 1
ATOM 740 C CA . LEU A 1 94 ? -6.825 -7.858 -3.348 1.00 97.12 94 LEU A CA 1
ATOM 741 C C . LEU A 1 94 ? -7.870 -6.827 -2.915 1.00 97.12 94 LEU A C 1
ATOM 743 O O . LEU A 1 94 ? -9.076 -7.065 -2.963 1.00 97.12 94 LEU A O 1
ATOM 747 N N . MET A 1 95 ? -7.381 -5.639 -2.574 1.00 98.00 95 MET A N 1
ATOM 748 C CA . MET A 1 95 ? -8.188 -4.461 -2.276 1.00 98.00 95 MET A CA 1
ATOM 749 C C . MET A 1 95 ? -7.821 -3.309 -3.210 1.00 98.00 95 MET A C 1
ATOM 751 O O . MET A 1 95 ? -6.646 -3.072 -3.511 1.00 98.00 95 MET A O 1
ATOM 755 N N . SER A 1 96 ? -8.841 -2.578 -3.657 1.00 98.31 96 SER A N 1
ATOM 756 C CA . SER A 1 96 ? -8.663 -1.361 -4.448 1.00 98.31 96 SER A CA 1
ATOM 757 C C . SER A 1 96 ? -7.963 -0.289 -3.620 1.00 98.31 96 SER A C 1
ATOM 759 O O . SER A 1 96 ? -8.233 -0.134 -2.426 1.00 98.31 96 SER A O 1
ATOM 761 N N . HIS A 1 97 ? -7.078 0.465 -4.266 1.00 98.62 97 HIS A N 1
ATOM 762 C CA . HIS A 1 97 ? -6.349 1.552 -3.632 1.00 98.62 97 HIS A CA 1
ATOM 763 C C . HIS A 1 97 ? -6.186 2.743 -4.576 1.00 98.62 97 HIS A C 1
ATOM 765 O O . HIS A 1 97 ? -6.290 2.605 -5.794 1.00 98.62 97 HIS A O 1
ATOM 771 N N . PHE A 1 98 ? -5.899 3.899 -3.994 1.00 98.50 98 PHE A N 1
ATOM 772 C CA . PHE A 1 98 ? -5.621 5.146 -4.680 1.00 98.50 98 PHE A CA 1
ATOM 773 C C . PHE A 1 98 ? -4.429 5.819 -4.007 1.00 98.50 98 PHE A C 1
ATOM 775 O O . PHE A 1 98 ? -4.452 6.092 -2.811 1.00 98.50 98 PHE A O 1
ATOM 782 N N . ILE A 1 99 ? -3.376 6.059 -4.775 1.00 98.50 99 ILE A N 1
ATOM 783 C CA . ILE A 1 99 ? -2.197 6.799 -4.339 1.00 98.50 99 ILE A CA 1
ATOM 784 C C . ILE A 1 99 ? -2.516 8.288 -4.497 1.00 98.50 99 ILE A C 1
ATOM 786 O O . ILE A 1 99 ? -2.503 8.807 -5.609 1.00 98.50 99 ILE A O 1
ATOM 790 N N . GLU A 1 100 ? -2.814 8.955 -3.384 1.00 98.31 100 GLU A N 1
ATOM 791 C CA . GLU A 1 100 ? -3.057 10.403 -3.343 1.00 98.31 100 GLU A CA 1
ATOM 792 C C . GLU A 1 100 ? -1.745 11.179 -3.476 1.00 98.31 100 GLU A C 1
ATOM 794 O O . GLU A 1 100 ? -1.668 12.166 -4.204 1.00 98.31 100 GLU A O 1
ATOM 799 N N . SER A 1 101 ? -0.690 10.716 -2.801 1.00 98.44 101 SER A N 1
ATOM 800 C CA . SER A 1 101 ? 0.650 11.289 -2.917 1.00 98.44 101 SER A CA 1
ATOM 801 C C . SER A 1 101 ? 1.727 10.223 -2.722 1.00 98.44 101 SER A C 1
ATOM 803 O O . SER A 1 101 ? 1.549 9.276 -1.954 1.00 98.44 101 SER A O 1
ATOM 805 N N . TYR A 1 102 ? 2.854 10.362 -3.424 1.00 98.50 102 TYR A N 1
ATOM 806 C CA . TYR A 1 102 ?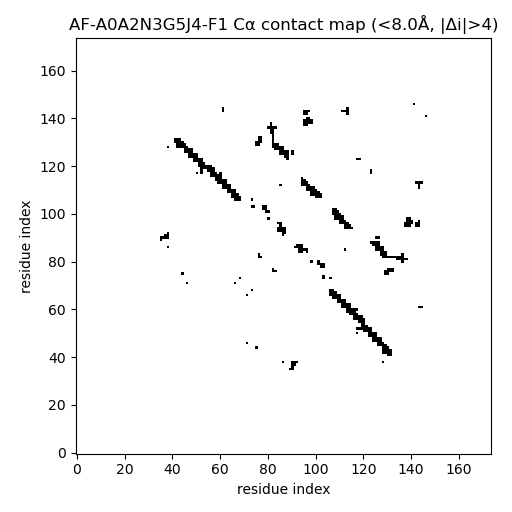 4.012 9.480 -3.280 1.00 98.50 102 TYR A CA 1
ATOM 807 C C . TYR A 1 102 ? 5.299 10.240 -3.599 1.00 98.50 102 TYR A C 1
ATOM 809 O O . TYR A 1 102 ? 5.446 10.803 -4.683 1.00 98.50 102 TYR A O 1
ATOM 817 N N . SER A 1 103 ? 6.251 10.222 -2.673 1.00 98.19 103 SER A N 1
ATOM 818 C CA . SER A 1 103 ? 7.583 10.793 -2.840 1.00 98.19 103 SER A CA 1
ATOM 819 C C . SER A 1 103 ? 8.626 9.782 -2.388 1.00 98.19 103 SER A C 1
ATOM 821 O O . SER A 1 103 ? 8.828 9.578 -1.192 1.00 98.19 103 SER A O 1
ATOM 823 N N . GLN A 1 104 ? 9.328 9.160 -3.342 1.00 97.38 104 GLN A N 1
ATOM 824 C CA . GLN A 1 104 ? 10.429 8.250 -3.006 1.00 97.38 104 GLN A CA 1
ATOM 825 C C . GLN A 1 104 ? 11.579 9.001 -2.318 1.00 97.38 104 GLN A C 1
ATOM 827 O O . GLN A 1 104 ? 12.143 8.503 -1.350 1.00 97.38 104 GLN A O 1
ATOM 832 N N . ALA A 1 105 ? 11.903 10.212 -2.790 1.00 97.56 105 ALA A N 1
ATOM 833 C CA . ALA A 1 105 ? 12.968 11.037 -2.219 1.00 97.56 105 ALA A CA 1
ATOM 834 C C . ALA A 1 105 ? 12.609 11.560 -0.820 1.00 97.56 105 ALA A C 1
ATOM 836 O O . ALA A 1 105 ? 13.442 11.532 0.082 1.00 97.56 105 ALA A O 1
ATOM 837 N N . GLY A 1 106 ? 11.359 11.995 -0.631 1.00 97.94 106 GLY A N 1
ATOM 838 C CA . GLY A 1 106 ? 10.838 12.402 0.675 1.00 97.94 106 GLY A CA 1
ATOM 839 C C . GLY A 1 106 ? 10.543 11.229 1.610 1.00 97.94 106 GLY A C 1
ATOM 840 O O . GLY A 1 106 ? 10.317 11.455 2.793 1.00 97.94 106 GLY A O 1
ATOM 841 N N . GLN A 1 107 ? 10.558 9.995 1.092 1.00 98.38 107 GLN A N 1
ATOM 842 C CA . GLN A 1 107 ? 10.164 8.774 1.794 1.00 98.38 107 GLN A CA 1
ATOM 843 C C . GLN A 1 107 ? 8.803 8.920 2.478 1.00 98.38 107 GLN A C 1
ATOM 845 O O . GLN A 1 107 ? 8.655 8.601 3.658 1.00 98.38 107 GLN A O 1
ATOM 850 N N . THR A 1 108 ? 7.821 9.437 1.739 1.00 98.56 108 THR A N 1
ATOM 851 C CA . THR A 1 108 ? 6.441 9.616 2.201 1.00 98.56 108 THR A CA 1
ATOM 852 C C . THR A 1 108 ? 5.446 9.189 1.131 1.00 98.56 108 THR A C 1
ATOM 854 O O . THR A 1 108 ? 5.687 9.352 -0.066 1.00 98.56 108 THR A O 1
ATOM 857 N N . ALA A 1 109 ? 4.306 8.646 1.552 1.00 98.56 109 ALA A N 1
ATOM 858 C CA . ALA A 1 109 ? 3.159 8.438 0.679 1.00 98.56 109 ALA A CA 1
ATOM 859 C C . ALA A 1 109 ? 1.843 8.490 1.457 1.00 98.56 109 ALA A C 1
ATOM 861 O O . ALA A 1 109 ? 1.765 8.055 2.607 1.00 98.56 109 ALA A O 1
ATOM 862 N N . THR A 1 110 ? 0.796 8.964 0.794 1.00 98.75 110 THR A N 1
ATOM 863 C CA . THR A 1 110 ? -0.585 8.840 1.252 1.00 98.75 110 THR A CA 1
ATOM 864 C C . THR A 1 110 ? -1.354 7.967 0.278 1.00 98.75 110 THR A C 1
ATOM 866 O O . THR A 1 110 ? -1.429 8.262 -0.916 1.00 98.75 110 THR A O 1
ATOM 869 N N . VAL A 1 111 ? -1.925 6.881 0.794 1.00 98.69 111 VAL A N 1
ATOM 870 C CA . VAL A 1 111 ? -2.679 5.909 0.005 1.00 98.69 111 VAL A CA 1
ATOM 871 C C . VAL A 1 111 ? -4.030 5.669 0.661 1.00 98.69 111 VAL A C 1
ATOM 873 O O . VAL A 1 111 ? -4.109 5.365 1.846 1.00 98.69 111 VAL A O 1
ATOM 876 N N . TRP A 1 112 ? -5.098 5.770 -0.115 1.00 98.56 112 TRP A N 1
ATOM 877 C CA . TRP A 1 112 ? -6.440 5.384 0.295 1.00 98.56 112 TRP A CA 1
ATOM 878 C C . TRP A 1 112 ? -6.708 3.946 -0.126 1.00 98.56 112 TRP A C 1
ATOM 880 O O . TRP A 1 112 ? -6.469 3.591 -1.276 1.00 98.56 112 TRP A O 1
ATOM 890 N N . VAL A 1 113 ? -7.209 3.113 0.782 1.00 98.25 113 VAL A N 1
ATOM 891 C CA . VAL A 1 113 ? -7.510 1.699 0.520 1.00 98.25 113 VAL A CA 1
ATOM 892 C C . VAL A 1 113 ? -8.966 1.419 0.854 1.00 98.25 113 VAL A C 1
ATOM 894 O O . VAL A 1 113 ? -9.433 1.750 1.941 1.00 98.25 113 VAL A O 1
ATOM 897 N N . LYS A 1 114 ? -9.690 0.788 -0.073 1.00 97.75 114 LYS A N 1
ATOM 898 C CA . LYS A 1 114 ? -11.075 0.364 0.142 1.00 97.75 114 LYS A CA 1
ATOM 899 C C . LYS A 1 114 ? -11.092 -0.996 0.832 1.00 97.75 114 LYS A C 1
ATOM 901 O O . LYS A 1 114 ? -10.846 -2.022 0.200 1.00 97.75 114 LYS A O 1
ATOM 906 N N . VAL A 1 115 ? -11.384 -0.996 2.127 1.00 96.25 115 VAL A N 1
ATOM 907 C CA . VAL A 1 115 ? -11.385 -2.188 2.977 1.00 96.25 115 VAL A CA 1
ATOM 908 C C . VAL A 1 115 ? -12.780 -2.828 2.957 1.00 96.25 115 VAL A C 1
ATOM 910 O O . VAL A 1 115 ? -13.749 -2.186 3.372 1.00 96.25 115 VAL A O 1
ATOM 913 N N . PRO A 1 116 ? -12.933 -4.086 2.494 1.00 94.50 116 PRO A N 1
ATOM 914 C CA . PRO A 1 116 ? -14.254 -4.704 2.351 1.00 94.50 116 PRO A CA 1
ATOM 915 C C . PRO A 1 116 ? -14.993 -4.905 3.676 1.00 94.50 116 PRO A C 1
ATOM 917 O O . PRO A 1 116 ? -16.217 -4.813 3.704 1.00 94.50 116 PRO A O 1
ATOM 920 N N . SER A 1 117 ? -14.264 -5.168 4.763 1.00 92.75 117 SER A N 1
ATOM 921 C CA . SER A 1 117 ? -14.819 -5.321 6.107 1.00 92.75 117 SER A CA 1
ATOM 922 C C . SER A 1 117 ? -13.798 -4.879 7.153 1.00 92.75 117 SER A C 1
ATOM 924 O O . SER A 1 117 ? -12.649 -5.313 7.109 1.00 92.75 117 SER A O 1
ATOM 926 N N . LEU A 1 118 ? -14.233 -4.020 8.073 1.00 91.25 118 LEU A N 1
ATOM 927 C CA . LEU A 1 118 ? -13.516 -3.633 9.284 1.00 91.25 118 LEU A CA 1
ATOM 928 C C . LEU A 1 118 ? -14.314 -4.132 10.485 1.00 91.25 118 LEU A C 1
ATOM 930 O O . LEU A 1 118 ? -15.502 -3.817 10.619 1.00 91.25 118 LEU A O 1
ATOM 934 N N . ALA A 1 119 ? -13.665 -4.908 11.349 1.00 88.50 119 ALA A N 1
ATOM 935 C CA . ALA A 1 119 ? -14.296 -5.441 12.549 1.00 88.50 119 ALA A CA 1
ATOM 936 C C . ALA A 1 119 ? -14.701 -4.317 13.520 1.00 88.50 119 ALA A C 1
ATOM 9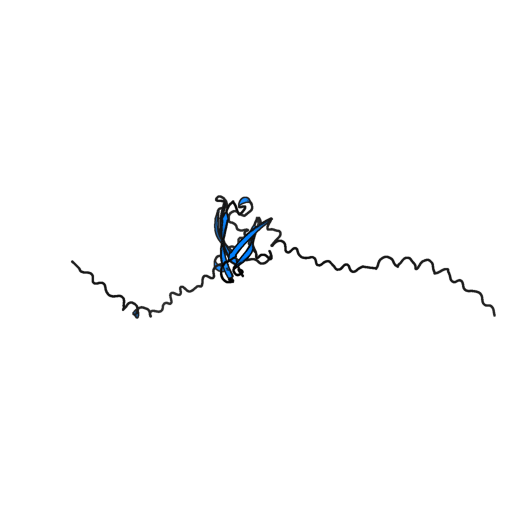38 O O . ALA A 1 119 ? -14.088 -3.250 13.546 1.00 88.50 119 ALA A O 1
ATOM 939 N N . ALA A 1 120 ? -15.746 -4.555 14.315 1.00 88.31 120 ALA A N 1
ATOM 940 C CA . ALA A 1 120 ? -16.117 -3.662 15.410 1.00 88.31 120 ALA A CA 1
ATOM 941 C C . ALA A 1 120 ? -15.157 -3.853 16.588 1.00 88.31 120 ALA A C 1
ATOM 943 O O . ALA A 1 120 ? -14.864 -4.995 16.957 1.00 88.31 120 ALA A O 1
ATOM 944 N N . SER A 1 121 ? -14.711 -2.743 17.175 1.00 83.75 121 SER A N 1
ATOM 945 C CA . SER A 1 121 ? -13.892 -2.695 18.396 1.00 83.75 121 SER A CA 1
ATOM 946 C C . SER A 1 121 ? -12.673 -3.630 18.386 1.00 83.75 121 SER A C 1
ATOM 948 O O . SER A 1 121 ? -12.259 -4.113 19.436 1.00 83.75 121 SER A O 1
ATOM 950 N N . ASN A 1 122 ? -12.116 -3.906 17.204 1.00 85.88 122 ASN A N 1
ATOM 951 C CA . ASN A 1 122 ? -11.001 -4.825 17.000 1.00 85.88 122 ASN A CA 1
ATOM 952 C C . ASN A 1 122 ? -10.102 -4.344 15.862 1.00 85.88 122 ASN A C 1
ATOM 954 O O . ASN A 1 122 ? -10.540 -3.656 14.935 1.00 85.88 122 ASN A O 1
ATOM 958 N N . ASP A 1 123 ? -8.848 -4.772 15.925 1.00 92.12 123 ASP A N 1
ATOM 959 C CA . ASP A 1 123 ? -7.866 -4.517 14.886 1.00 92.12 123 ASP A CA 1
ATOM 960 C C . ASP A 1 123 ? -8.095 -5.422 13.672 1.00 92.12 123 ASP A C 1
ATOM 962 O O . ASP A 1 123 ? -8.322 -6.628 13.782 1.00 92.12 123 ASP A O 1
ATOM 966 N N . THR A 1 124 ? -8.012 -4.829 12.485 1.00 93.62 124 THR A N 1
ATOM 967 C CA . THR A 1 124 ? -8.045 -5.524 11.201 1.00 93.62 124 THR A CA 1
ATOM 968 C C . THR A 1 124 ? -6.662 -5.454 10.567 1.00 93.62 124 THR A C 1
ATOM 970 O O . THR A 1 124 ? -6.165 -4.371 10.259 1.00 93.62 124 THR A O 1
ATOM 973 N N . THR A 1 125 ? -6.039 -6.610 10.345 1.00 95.69 125 THR A N 1
ATOM 974 C CA . THR A 1 125 ? -4.749 -6.692 9.653 1.00 95.69 125 THR A CA 1
ATOM 975 C C . THR A 1 125 ? -4.955 -6.747 8.149 1.00 95.69 125 THR A C 1
ATOM 977 O O . THR A 1 125 ? -5.706 -7.579 7.635 1.00 95.69 125 THR A O 1
ATOM 980 N N . ILE A 1 126 ? -4.222 -5.902 7.439 1.00 97.38 126 ILE A N 1
ATOM 981 C CA . ILE A 1 126 ? -4.055 -5.978 5.991 1.00 97.38 126 ILE A CA 1
ATOM 982 C C . ILE A 1 126 ? -2.566 -6.022 5.652 1.00 97.38 126 ILE A C 1
ATOM 984 O O . ILE A 1 126 ? -1.721 -5.709 6.493 1.00 97.38 126 ILE A O 1
ATOM 988 N N . TYR A 1 127 ? -2.227 -6.360 4.413 1.00 98.19 127 TYR A N 1
ATOM 989 C CA . TYR A 1 127 ? -0.843 -6.337 3.944 1.00 98.19 127 TYR A CA 1
ATOM 990 C C . TYR A 1 127 ? -0.667 -5.399 2.761 1.00 98.19 127 TYR A C 1
ATOM 992 O O . TYR A 1 127 ? -1.465 -5.441 1.825 1.00 98.19 127 TYR A O 1
ATOM 1000 N N . VAL A 1 128 ? 0.417 -4.622 2.773 1.00 98.50 128 VAL A N 1
ATOM 1001 C CA . VAL A 1 128 ? 0.956 -3.956 1.582 1.00 98.50 128 VAL A CA 1
ATOM 1002 C C . VAL A 1 128 ? 2.107 -4.783 1.018 1.00 98.50 128 VAL A C 1
ATOM 1004 O O . VAL A 1 128 ? 3.035 -5.133 1.742 1.00 98.50 128 VAL A O 1
ATOM 1007 N N . TYR A 1 129 ? 2.049 -5.092 -0.271 1.00 98.50 129 TYR A N 1
ATOM 1008 C CA . TYR A 1 129 ? 3.076 -5.783 -1.041 1.00 98.50 129 TYR A CA 1
ATOM 1009 C C . TYR A 1 129 ? 3.770 -4.797 -1.983 1.00 98.50 129 TYR A C 1
ATOM 1011 O O . TYR A 1 129 ? 3.118 -3.939 -2.579 1.00 98.50 129 TYR A O 1
ATOM 1019 N N . TYR A 1 130 ? 5.089 -4.942 -2.125 1.00 98.62 130 TYR A N 1
ATOM 1020 C CA . TYR A 1 130 ? 5.943 -4.141 -3.013 1.00 98.62 130 TYR A CA 1
ATOM 1021 C C . TYR A 1 130 ? 7.196 -4.933 -3.452 1.00 98.62 130 TYR A C 1
ATOM 1023 O O . TYR A 1 130 ? 7.383 -6.097 -3.080 1.00 98.62 130 TYR A O 1
ATOM 1031 N N . GLY A 1 131 ? 8.057 -4.340 -4.279 1.00 98.25 131 GLY A N 1
ATOM 1032 C CA . GLY A 1 131 ? 9.264 -4.975 -4.816 1.00 98.25 131 GLY A CA 1
ATOM 1033 C C . GLY A 1 131 ? 9.091 -5.660 -6.164 1.00 98.25 131 GLY A C 1
ATOM 1034 O O . GLY A 1 131 ? 9.930 -6.492 -6.512 1.00 98.25 131 GLY A O 1
ATOM 1035 N N . ASN A 1 132 ? 8.033 -5.335 -6.910 1.00 98.12 132 ASN A N 1
ATOM 1036 C CA . ASN A 1 132 ? 7.821 -5.862 -8.256 1.00 98.12 132 ASN A CA 1
ATOM 1037 C C . ASN A 1 132 ? 8.175 -4.800 -9.310 1.00 98.12 132 ASN A C 1
ATOM 1039 O O . ASN A 1 132 ? 7.374 -3.922 -9.629 1.00 98.12 132 ASN A O 1
ATOM 1043 N N . SER A 1 133 ? 9.370 -4.901 -9.895 1.00 97.31 133 SER A N 1
ATOM 1044 C CA . SER A 1 133 ? 9.881 -3.921 -10.864 1.00 97.31 133 SER A CA 1
ATOM 1045 C C . SER A 1 133 ? 9.098 -3.864 -12.181 1.00 97.31 133 SER A C 1
ATOM 1047 O O . SER A 1 133 ? 9.184 -2.858 -12.885 1.00 97.31 133 SER A O 1
ATOM 1049 N N . THR A 1 134 ? 8.317 -4.897 -12.513 1.00 97.25 134 THR A N 1
ATOM 1050 C CA . THR A 1 134 ? 7.557 -4.982 -13.771 1.00 97.25 134 THR A CA 1
ATOM 1051 C C . THR A 1 134 ? 6.072 -4.658 -13.602 1.00 97.25 134 THR A C 1
ATOM 1053 O O . THR A 1 134 ? 5.362 -4.518 -14.596 1.00 97.25 134 THR A O 1
ATOM 1056 N N . ALA A 1 135 ? 5.584 -4.480 -12.369 1.00 97.38 135 ALA A N 1
ATOM 1057 C CA . ALA A 1 135 ? 4.169 -4.228 -12.106 1.00 97.38 135 ALA A CA 1
ATOM 1058 C C . ALA A 1 135 ? 3.702 -2.868 -12.644 1.00 97.38 135 ALA A C 1
ATOM 1060 O O . ALA A 1 135 ? 4.267 -1.827 -12.303 1.00 97.38 135 ALA A O 1
ATOM 1061 N N . ALA A 1 136 ? 2.627 -2.866 -13.435 1.00 97.44 136 ALA A N 1
ATOM 1062 C CA . ALA A 1 136 ? 1.889 -1.651 -13.766 1.00 97.44 136 ALA A CA 1
ATOM 1063 C C . ALA A 1 136 ? 1.108 -1.134 -12.546 1.00 97.44 136 ALA A C 1
ATOM 1065 O O . ALA A 1 136 ? 0.719 -1.917 -11.674 1.00 97.44 136 ALA A O 1
ATOM 1066 N N . SER A 1 137 ? 0.845 0.174 -12.507 1.00 97.38 137 SER A N 1
ATOM 1067 C CA . SER A 1 137 ? 0.005 0.765 -11.461 1.00 97.38 137 SER A CA 1
ATOM 1068 C C . SER A 1 137 ? -1.435 0.274 -11.579 1.00 97.38 137 SER A C 1
ATOM 1070 O O . SER A 1 137 ? -1.982 0.209 -12.677 1.00 97.38 137 SER A O 1
ATOM 1072 N N . THR A 1 138 ? -2.051 -0.048 -10.442 1.00 97.88 138 THR A N 1
ATOM 1073 C CA . THR A 1 138 ? -3.495 -0.327 -10.330 1.00 97.88 138 THR A CA 1
ATOM 1074 C C . THR A 1 138 ? -4.191 0.674 -9.406 1.00 97.88 138 THR A C 1
ATOM 1076 O O . THR A 1 138 ? -5.291 0.406 -8.927 1.00 97.88 138 THR A O 1
ATOM 1079 N N . SER A 1 139 ? -3.531 1.800 -9.116 1.00 98.00 139 SER A N 1
ATOM 1080 C CA . SER A 1 139 ? -4.108 2.904 -8.350 1.00 98.00 139 SER A CA 1
ATOM 1081 C C . SER A 1 139 ? -5.287 3.501 -9.117 1.00 98.00 139 SER A C 1
ATOM 1083 O O . SER A 1 139 ? -5.142 3.857 -10.286 1.00 98.00 139 SER A O 1
ATOM 1085 N N . SER A 1 140 ? -6.448 3.615 -8.478 1.00 97.38 140 SER A N 1
ATOM 1086 C CA . SER A 1 140 ? -7.669 4.132 -9.097 1.00 97.38 140 SER A CA 1
ATOM 1087 C C . SER A 1 140 ? -8.550 4.804 -8.052 1.00 97.38 140 SER A C 1
ATOM 1089 O O . SER A 1 140 ? -9.004 4.160 -7.105 1.00 97.38 140 SER A O 1
ATOM 1091 N N . VAL A 1 141 ? -8.799 6.101 -8.246 1.00 95.62 141 VAL A N 1
ATOM 1092 C CA . VAL A 1 141 ? -9.698 6.884 -7.391 1.00 95.62 141 VAL A CA 1
ATOM 1093 C C . VAL A 1 141 ? -11.131 6.353 -7.474 1.00 95.62 141 VAL A C 1
ATOM 1095 O O . VAL A 1 141 ? -11.725 6.116 -6.429 1.00 95.62 141 VAL A O 1
ATOM 1098 N N . ASP A 1 142 ? -11.628 6.031 -8.672 1.00 94.19 142 ASP A N 1
ATOM 1099 C CA . ASP A 1 142 ? -13.006 5.563 -8.904 1.00 94.19 142 ASP A CA 1
ATOM 1100 C C . ASP A 1 142 ? -13.298 4.201 -8.258 1.00 94.19 142 ASP A C 1
ATOM 1102 O O . ASP A 1 142 ? -14.394 3.933 -7.765 1.00 94.19 142 ASP A O 1
ATOM 1106 N N . ASN A 1 143 ? -12.297 3.317 -8.209 1.00 94.94 143 ASN A N 1
ATOM 1107 C CA . ASN A 1 143 ? -12.449 2.023 -7.546 1.00 94.94 143 ASN A CA 1
ATOM 1108 C C . ASN A 1 143 ? -12.466 2.151 -6.013 1.00 94.94 143 ASN A C 1
ATOM 1110 O O . ASN A 1 143 ? -13.022 1.286 -5.326 1.00 94.94 143 ASN A O 1
ATOM 1114 N N . VAL A 1 144 ? -11.859 3.210 -5.464 1.00 95.50 144 VAL A N 1
ATOM 1115 C CA . VAL A 1 144 ? -11.809 3.470 -4.019 1.00 95.50 144 VAL A CA 1
ATOM 1116 C C . VAL A 1 144 ? -13.008 4.288 -3.566 1.00 95.50 144 VAL A C 1
ATOM 1118 O O . VAL A 1 144 ? -13.736 3.861 -2.667 1.00 95.50 144 VAL A O 1
ATOM 1121 N N . PHE A 1 145 ? -13.235 5.429 -4.201 1.00 92.62 145 PHE A N 1
ATOM 1122 C CA . PHE A 1 145 ? -14.320 6.348 -3.918 1.00 92.62 145 PHE A CA 1
ATOM 1123 C C . PHE A 1 145 ? -15.420 6.132 -4.948 1.00 92.62 145 PHE A C 1
ATOM 1125 O O . PHE A 1 145 ? -15.221 6.362 -6.135 1.00 92.62 145 PHE A O 1
ATOM 1132 N N . GLN A 1 146 ? -16.602 5.722 -4.488 1.00 78.12 146 GLN A N 1
ATOM 1133 C CA . GLN A 1 146 ? -17.805 5.847 -5.306 1.00 78.12 146 GLN A CA 1
ATOM 1134 C C . GLN A 1 146 ? -18.158 7.332 -5.365 1.00 78.12 146 GLN A C 1
ATOM 1136 O O . GLN A 1 146 ? -18.945 7.830 -4.562 1.00 78.12 146 GLN A O 1
ATOM 1141 N N . LEU A 1 147 ? -17.498 8.052 -6.269 1.00 67.44 147 LEU A N 1
ATOM 1142 C CA . LEU A 1 147 ? -17.871 9.403 -6.643 1.00 67.44 147 LEU A CA 1
ATOM 1143 C C . LEU A 1 147 ? -19.197 9.265 -7.388 1.00 67.44 147 LEU A C 1
ATOM 1145 O O . LEU A 1 147 ? -19.219 8.974 -8.578 1.00 67.44 147 LEU A O 1
ATOM 1149 N N . TYR A 1 148 ? -20.318 9.347 -6.675 1.00 61.41 148 TYR A N 1
ATOM 1150 C CA . TYR A 1 148 ? -21.604 9.388 -7.353 1.00 61.41 148 TYR A CA 1
ATOM 1151 C C . TYR A 1 148 ? -21.655 10.663 -8.200 1.00 61.41 148 TYR A C 1
ATOM 1153 O O . TYR A 1 148 ? -21.712 11.776 -7.670 1.00 61.41 148 TYR A O 1
ATOM 1161 N N . ASP A 1 149 ? -21.637 10.452 -9.517 1.00 58.66 149 ASP A N 1
ATOM 1162 C CA . ASP A 1 149 ? -22.228 11.285 -10.561 1.00 58.66 149 ASP A CA 1
ATOM 1163 C C . ASP A 1 149 ? -23.644 11.708 -10.141 1.00 58.66 149 ASP A C 1
ATOM 1165 O O . ASP A 1 149 ? -24.628 11.060 -10.486 1.00 58.66 149 ASP A O 1
ATOM 1169 N N . ASN A 1 150 ? -23.770 12.768 -9.338 1.00 52.28 150 ASN A N 1
ATOM 1170 C CA . ASN A 1 150 ? -25.000 13.553 -9.271 1.00 52.28 150 ASN A CA 1
ATOM 1171 C C . ASN A 1 150 ? -24.793 14.967 -8.703 1.00 52.28 150 ASN A C 1
ATOM 1173 O O . ASN A 1 150 ? -25.637 15.469 -7.964 1.00 52.28 150 ASN A O 1
ATOM 1177 N N . PHE A 1 151 ? -23.766 15.689 -9.163 1.00 55.94 151 PHE A N 1
ATOM 1178 C CA . PHE A 1 151 ? -24.023 17.095 -9.498 1.00 55.94 151 PHE A CA 1
ATOM 1179 C C . PHE A 1 151 ? -24.796 17.120 -10.820 1.00 55.94 151 PHE A C 1
ATOM 1181 O O . PHE A 1 151 ? -24.369 17.712 -11.808 1.00 55.94 151 PHE A O 1
ATOM 1188 N N . ALA A 1 152 ? -25.966 16.477 -10.852 1.00 50.06 152 ALA A N 1
ATOM 1189 C CA . ALA A 1 152 ? -26.989 16.961 -11.740 1.00 50.06 152 ALA A CA 1
ATOM 1190 C C . ALA A 1 152 ? -27.259 18.384 -11.250 1.00 50.06 152 ALA A C 1
ATOM 1192 O O . ALA A 1 152 ? -28.013 18.620 -10.307 1.00 50.06 152 ALA A O 1
ATOM 1193 N N . LEU A 1 153 ? -26.633 19.347 -11.927 1.00 48.09 153 LEU A N 1
ATOM 1194 C CA . LEU A 1 153 ? -27.361 20.504 -12.400 1.00 48.09 153 LEU A CA 1
ATOM 1195 C C . LEU A 1 153 ? -28.591 19.932 -13.106 1.00 48.09 153 LEU A C 1
ATOM 1197 O O . LEU A 1 153 ? -28.613 19.772 -14.324 1.00 48.09 153 LEU A O 1
ATOM 1201 N N . THR A 1 154 ? -29.606 19.532 -12.337 1.00 42.41 154 THR A N 1
ATOM 1202 C CA . THR A 1 154 ? -30.941 19.444 -12.876 1.00 42.41 154 THR A CA 1
ATOM 1203 C C . THR A 1 154 ? -31.170 20.858 -13.359 1.00 42.41 154 THR A C 1
ATOM 1205 O O . THR A 1 154 ? -31.346 21.772 -12.551 1.00 42.41 154 THR A O 1
ATOM 1208 N N . GLY A 1 155 ? -31.084 21.059 -14.670 1.00 50.72 155 GLY A N 1
ATOM 1209 C CA . GLY A 1 155 ? -31.688 22.190 -15.348 1.00 50.72 155 GLY A CA 1
ATOM 1210 C C . GLY A 1 155 ? -33.200 22.117 -15.151 1.00 50.72 155 GLY A C 1
ATOM 1211 O O . GLY A 1 155 ? -33.944 21.973 -16.110 1.00 50.72 155 GLY A O 1
ATOM 1212 N N . GLN A 1 156 ? -33.643 22.148 -13.895 1.00 47.56 156 GLN A N 1
ATOM 1213 C CA . GLN A 1 156 ? -34.991 22.469 -13.503 1.00 47.56 156 GLN A CA 1
ATOM 1214 C C . GLN A 1 156 ? -35.013 23.987 -13.326 1.00 47.56 156 GLN A C 1
ATOM 1216 O O . GLN A 1 156 ? -34.358 24.497 -12.413 1.00 47.56 156 GLN A O 1
ATOM 1221 N N . PRO A 1 157 ? -35.760 24.725 -14.159 1.00 49.06 157 PRO A N 1
ATOM 1222 C CA . PRO A 1 157 ? -36.026 26.142 -13.921 1.00 49.06 157 PRO A CA 1
ATOM 1223 C C . PRO A 1 157 ? -36.830 26.414 -12.627 1.00 49.06 157 PRO A C 1
ATOM 1225 O O . PRO A 1 157 ? -37.024 27.569 -12.257 1.00 49.06 157 PRO A O 1
ATOM 1228 N N . ASP A 1 158 ? -37.228 25.387 -11.874 1.00 55.44 158 ASP A N 1
ATOM 1229 C CA . ASP A 1 158 ? -38.183 25.497 -10.761 1.00 55.44 158 ASP A CA 1
ATOM 1230 C C . ASP A 1 158 ? -37.593 26.007 -9.431 1.00 55.44 158 ASP A C 1
ATOM 1232 O O . ASP A 1 158 ? -38.207 25.857 -8.373 1.00 55.44 158 ASP A O 1
ATOM 1236 N N . ASN A 1 159 ? -36.415 26.639 -9.445 1.00 48.38 159 ASN A N 1
ATOM 1237 C CA . ASN A 1 159 ? -35.882 27.334 -8.266 1.00 48.38 159 ASN A CA 1
ATOM 1238 C C . ASN A 1 159 ? -35.846 28.865 -8.398 1.00 48.38 159 ASN A C 1
ATOM 1240 O O . ASN A 1 159 ? -35.261 29.537 -7.549 1.00 48.38 159 ASN A O 1
ATOM 1244 N N . LEU A 1 160 ? -36.501 29.433 -9.415 1.00 51.94 160 LEU A N 1
ATOM 1245 C CA . LEU A 1 160 ? -36.704 30.885 -9.487 1.00 51.94 160 LEU A CA 1
ATOM 1246 C C . LEU A 1 160 ? -37.750 31.397 -8.478 1.00 51.94 160 LEU A C 1
ATOM 1248 O O . LEU A 1 160 ? -37.684 32.559 -8.088 1.00 51.94 160 LEU A O 1
ATOM 1252 N N . ASP A 1 161 ? -38.604 30.526 -7.930 1.00 58.72 161 ASP A N 1
ATOM 1253 C CA . ASP A 1 161 ? -39.623 30.935 -6.948 1.00 58.72 161 ASP A CA 1
ATOM 1254 C C . ASP A 1 161 ? -39.166 30.845 -5.481 1.00 58.72 161 ASP A C 1
ATOM 1256 O O . ASP A 1 161 ? -39.792 31.430 -4.595 1.00 58.72 161 ASP A O 1
ATOM 1260 N N . LYS A 1 162 ? -38.041 30.180 -5.171 1.00 52.12 162 LYS A N 1
ATOM 1261 C CA . LYS A 1 162 ? -37.487 30.187 -3.796 1.00 52.12 162 LYS A CA 1
ATOM 1262 C C . LYS A 1 162 ? -36.480 31.312 -3.555 1.00 52.12 162 LYS A C 1
ATOM 1264 O O . LYS A 1 162 ? -36.162 31.599 -2.403 1.00 52.12 162 LYS A O 1
ATOM 1269 N N . VAL A 1 163 ? -36.070 32.020 -4.610 1.00 54.22 163 VAL A N 1
ATOM 1270 C CA . VAL A 1 163 ? -35.295 33.275 -4.542 1.00 54.22 163 VAL A CA 1
ATOM 1271 C C . VAL A 1 163 ? -36.224 34.498 -4.383 1.00 54.22 163 VAL A C 1
ATOM 1273 O O . VAL A 1 163 ? -35.808 35.636 -4.529 1.00 54.22 163 VAL A O 1
ATOM 1276 N N . SER A 1 164 ? -37.496 34.305 -4.013 1.00 53.53 164 SER A N 1
ATOM 1277 C CA . SER A 1 164 ? -38.424 35.406 -3.697 1.00 53.53 164 SER A CA 1
ATOM 1278 C C . SER A 1 164 ? -38.515 35.739 -2.194 1.00 53.53 164 SER A C 1
ATOM 1280 O O . SER A 1 164 ? -39.161 36.720 -1.830 1.00 53.53 164 SER A O 1
ATOM 1282 N N . ARG A 1 165 ? -37.876 34.975 -1.291 1.00 58.62 165 ARG A N 1
ATOM 1283 C CA . ARG A 1 165 ? -38.001 35.182 0.175 1.00 58.62 165 ARG A CA 1
ATOM 1284 C C . ARG A 1 165 ? -36.703 35.523 0.908 1.00 58.62 165 ARG A C 1
ATOM 1286 O O . ARG A 1 165 ? -36.648 35.388 2.128 1.00 58.62 165 ARG A O 1
ATOM 1293 N N . VAL A 1 166 ? -35.690 36.019 0.203 1.00 50.56 166 VAL A N 1
ATOM 1294 C CA . VAL A 1 166 ? -34.546 36.685 0.841 1.00 50.56 166 VAL A CA 1
ATOM 1295 C C . VAL A 1 166 ? -34.660 38.172 0.529 1.00 50.56 166 VAL A C 1
ATOM 1297 O O . VAL A 1 166 ? -34.616 38.575 -0.628 1.00 50.56 166 VAL A O 1
ATOM 1300 N N . GLY A 1 167 ? -34.938 38.953 1.574 1.00 45.25 167 GLY A N 1
ATOM 1301 C CA . GLY A 1 167 ? -35.320 40.358 1.495 1.00 45.25 167 GLY A CA 1
ATOM 1302 C C . GLY A 1 167 ? -34.361 41.212 0.671 1.00 45.25 167 GLY A C 1
ATOM 1303 O O . GLY A 1 167 ? -33.142 41.085 0.755 1.00 45.25 167 GLY A O 1
ATOM 1304 N N . THR A 1 168 ? -34.941 42.117 -0.110 1.00 48.78 168 THR A N 1
ATOM 1305 C CA . THR A 1 168 ? -34.228 43.180 -0.811 1.00 48.78 168 THR A CA 1
ATOM 1306 C C . THR A 1 168 ? -33.542 44.090 0.206 1.00 48.78 168 THR A C 1
ATOM 1308 O O . THR A 1 168 ? -34.213 44.813 0.945 1.00 48.78 168 THR A O 1
ATOM 1311 N N . ALA A 1 169 ? -32.211 44.077 0.244 1.00 41.41 169 ALA A N 1
ATOM 1312 C CA . ALA A 1 169 ? -31.451 45.143 0.881 1.00 41.41 169 ALA A CA 1
ATOM 1313 C C . ALA A 1 169 ? -31.565 46.397 0.001 1.00 41.41 169 ALA A C 1
ATOM 1315 O O . ALA A 1 169 ? -31.118 46.409 -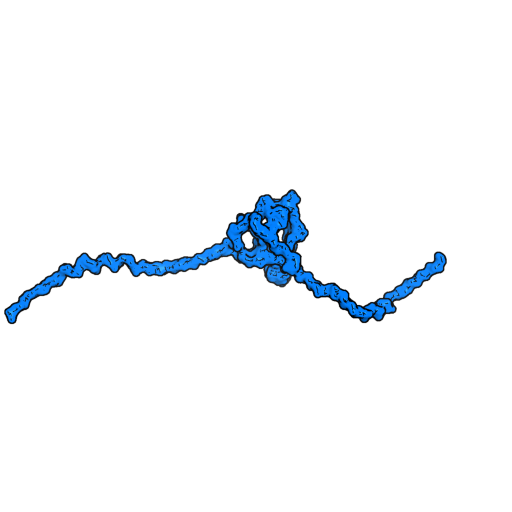1.144 1.00 41.41 169 ALA A O 1
ATOM 1316 N N . LEU A 1 170 ? -32.219 47.432 0.527 1.00 43.72 170 LEU A N 1
ATOM 1317 C CA . LEU A 1 170 ? -32.254 48.760 -0.074 1.00 43.72 170 LEU A CA 1
ATOM 1318 C C . LEU A 1 170 ? -30.833 49.340 -0.060 1.00 43.72 170 LEU A C 1
ATOM 1320 O O . LEU A 1 170 ? -30.220 49.421 1.003 1.00 43.72 170 LEU A O 1
ATOM 1324 N N . THR A 1 171 ? -30.319 49.781 -1.205 1.00 48.94 171 THR A N 1
ATOM 1325 C CA . THR A 1 171 ? -29.156 50.676 -1.237 1.00 48.94 171 THR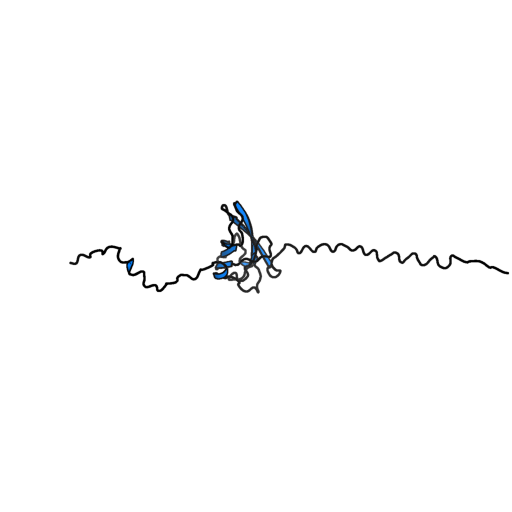 A CA 1
ATOM 1326 C C . THR A 1 171 ? -29.642 52.117 -1.103 1.00 48.94 171 THR A C 1
ATOM 1328 O O . THR A 1 171 ? -30.436 52.550 -1.944 1.00 48.94 171 THR A O 1
ATOM 1331 N N . PRO A 1 172 ? -29.176 52.902 -0.119 1.00 41.59 172 PRO A N 1
ATOM 1332 C CA . PRO A 1 172 ? -29.324 54.345 -0.180 1.00 41.59 172 PRO A CA 1
ATOM 1333 C C . PRO A 1 172 ? -28.320 54.876 -1.202 1.00 41.59 172 PRO A C 1
ATOM 1335 O O . PRO A 1 172 ? -27.112 54.708 -1.040 1.00 41.59 172 PRO A O 1
ATOM 1338 N N . GLY A 1 173 ? -28.829 55.498 -2.261 1.00 49.91 173 GLY A N 1
ATOM 1339 C CA . GLY A 1 173 ? -28.036 56.433 -3.042 1.00 49.91 173 GLY A CA 1
ATOM 1340 C C . GLY A 1 173 ? -27.909 57.746 -2.278 1.00 49.91 173 GLY A C 1
ATOM 1341 O O . GLY A 1 173 ? -28.913 58.240 -1.767 1.00 49.91 173 GLY A O 1
ATOM 1342 N N . LEU A 1 174 ? -26.686 58.267 -2.211 1.00 39.94 174 LEU A N 1
ATOM 1343 C CA . LEU A 1 174 ? -26.292 59.619 -2.614 1.00 39.94 174 LEU A CA 1
ATOM 1344 C C . LEU A 1 174 ? -24.815 59.567 -3.021 1.00 39.94 174 LEU A C 1
ATOM 1346 O O . LEU A 1 174 ? -24.036 58.918 -2.287 1.00 39.94 174 LEU A O 1
#

Foldseek 3Di:
DDDDDDDDDPPPPPPPPPVPPPPPPPPPPPPPPPPLDAQDPLFPDKDKDKDFAQAAKDFQDKDKDKWAPVGDDLVQADQFNQFKWKFFPSNHHTWAKAWPDDHSPRRITIMITGDGIDHHRDITMMMITGNRPPHGHRHDPCSNDVPDPPPPPVPPPPCPVVVPPDDDDDDDDD

Secondary structure (DSSP, 8-state):
---------SSSSSSSSSSSS--------------S--S-TT--EEEEEEEEE-SS-EEEEEEEEEEETTT--TTTS-TTSTT-EEEETTSS-EE-EEEEEEETTTTEEEEEEEEEEE-TTEEEEEEEEE--TTPPP---HHHHS------------TTTTGGGSS---PPPP-

Solvent-accessible surface area (backbone atoms only — not comparable to full-atom values): 10987 Å² total; per-residue (Å²): 143,85,89,82,82,87,76,77,79,86,80,74,84,78,84,83,77,80,87,69,90,78,82,70,70,77,64,73,75,67,77,77,71,70,65,86,61,66,68,47,89,67,42,72,43,73,44,82,44,79,43,78,33,85,53,75,63,43,64,63,42,73,43,81,43,81,41,30,67,94,75,40,69,49,90,52,37,50,82,72,50,29,26,59,42,40,22,40,73,70,32,63,53,72,41,44,27,22,70,80,43,65,34,50,90,75,30,36,32,37,33,38,34,25,38,68,67,40,48,47,66,34,75,36,55,29,32,44,30,24,39,26,92,82,48,68,65,70,65,31,60,70,73,37,45,83,74,73,91,62,86,65,78,65,88,60,80,83,58,66,73,71,68,70,77,68,81,82,80,82,76,86,85,130

Sequence (174 aa):
MWTKRNSAYGKALIIALVLSLCWITILPLGEVSAAPGWYNAYWRYRRAIILSNSGAALSNYQMKIELNAGNFDFSKARTSGQDLRFTKSDEVTLMSHFIESYSQAGQTATVWVKVPSLAASNDTTIYVYYGNSTAASTSSVDNVFQLYDNFALTGQPDNLDKVSRVGTALTPGL

Mean predicted aligned error: 15.5 Å

InterPro domains:
  IPR018765 Domain of unknown function DUF2341 [PF10102] (81-152)

Nearest PDB structures (foldseek):
  1gw6-assembly1_A  TM=5.981E-01  e=2.525E-01  Homo sapiens
  3cho-assembly1_A  TM=5.975E-01  e=3.588E-01  Homo sapiens
  3b7t-assembly1_A  TM=5.950E-01  e=4.278E-01  Homo sapiens
  1h19-assembly1_A  TM=5.986E-01  e=4.810E-01  Homo sapiens
  5nie-assembly1_A  TM=6.019E-01  e=7.686E-01  Homo sapiens

Radius of gyration: 35.71 Å; Cα contacts (8 Å, |Δi|>4): 256; chains: 1; bounding box: 54×162×34 Å